Protein AF-A0A563C7U7-F1 (afdb_monomer_lite)

Foldseek 3Di:
DEDEAECAADPPDPDPRRRVCVCVVVDDFQDWDWDQDPNDIWIWTWHDKDKAAPPPPVVVDDDDLFDKYWYWYAPDRPDNGIIIITMTGTPPPDDDSVPPDCPDPDDDDDDDDDDDDDDDDDDDPVVVVVCVVVVDDD

Secondary structure (DSSP, 8-state):
-EEE--SS--TT---TTTTTTTTGGG--TT-EEEEEETTEEEEEEEEEEEEE-TT-GGGG----SS-EEEEEEEESTT--SEEEEEEEEEEES---GGGS----------------PPP-PPPPHHHHHHHHHHT---

Structure (mmCIF, N/CA/C/O backbone):
data_AF-A0A563C7U7-F1
#
_entry.id   AF-A0A563C7U7-F1
#
loop_
_atom_site.group_PDB
_atom_site.id
_atom_site.type_symbol
_atom_site.label_atom_id
_atom_site.label_alt_id
_atom_site.label_comp_id
_atom_site.label_asym_id
_atom_site.label_entity_id
_atom_site.label_seq_id
_atom_site.pdbx_PDB_ins_code
_atom_site.Cartn_x
_atom_site.Cartn_y
_atom_site.Cartn_z
_atom_site.occupancy
_atom_site.B_iso_or_equiv
_atom_site.auth_seq_id
_atom_site.auth_comp_id
_atom_site.auth_asym_id
_atom_site.auth_atom_id
_atom_site.pdbx_PDB_model_num
ATOM 1 N N . LEU A 1 1 ? -4.133 6.689 3.055 1.00 90.00 1 LEU A N 1
ATOM 2 C CA . LEU A 1 1 ? -2.731 6.537 3.513 1.00 90.00 1 LEU A CA 1
ATOM 3 C C . LEU A 1 1 ? -1.927 5.874 2.405 1.00 90.00 1 LEU A C 1
ATOM 5 O O . LEU A 1 1 ? -2.425 4.934 1.799 1.00 90.00 1 LEU A O 1
ATOM 9 N N . VAL A 1 2 ? -0.709 6.345 2.139 1.00 93.88 2 VAL A N 1
ATOM 10 C CA . VAL A 1 2 ? 0.186 5.755 1.134 1.00 93.88 2 VAL A CA 1
ATOM 11 C C . VAL A 1 2 ? 1.529 5.448 1.786 1.00 93.88 2 VAL A C 1
ATOM 13 O O . VAL A 1 2 ? 2.083 6.311 2.465 1.00 93.88 2 VAL A O 1
ATOM 16 N N . ILE A 1 3 ? 2.042 4.233 1.590 1.00 94.06 3 ILE A N 1
ATOM 17 C CA . ILE A 1 3 ? 3.359 3.801 2.077 1.00 94.06 3 ILE A CA 1
ATOM 18 C C . ILE A 1 3 ? 4.155 3.272 0.885 1.00 94.06 3 ILE A C 1
ATOM 20 O O . ILE A 1 3 ? 3.687 2.405 0.152 1.00 94.06 3 ILE A O 1
ATOM 24 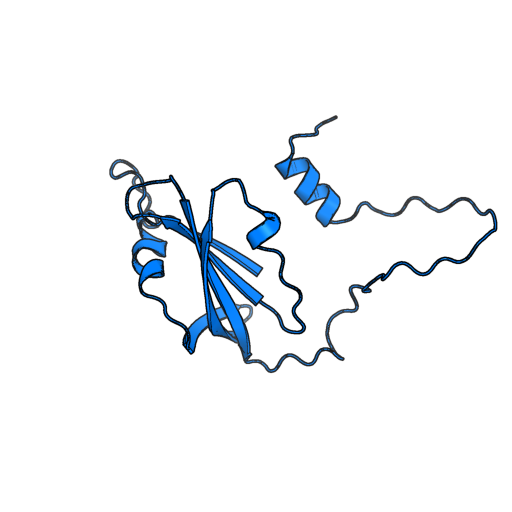N N . SER A 1 4 ? 5.365 3.790 0.695 1.00 92.81 4 SER A N 1
ATOM 25 C CA . SER A 1 4 ? 6.267 3.378 -0.382 1.00 92.81 4 SER A CA 1
ATOM 26 C C . SER A 1 4 ? 7.477 2.642 0.185 1.00 92.81 4 SER A C 1
ATOM 28 O O . SER A 1 4 ? 7.973 2.998 1.256 1.00 92.81 4 SER A O 1
ATOM 30 N N . GLY A 1 5 ? 7.958 1.630 -0.535 1.00 90.25 5 GLY A N 1
ATOM 31 C CA . GLY A 1 5 ? 9.134 0.850 -0.160 1.00 90.25 5 GLY A CA 1
ATOM 32 C C . GLY A 1 5 ? 9.847 0.255 -1.372 1.00 90.25 5 GLY A C 1
ATOM 33 O O . GLY A 1 5 ? 9.245 0.009 -2.419 1.00 90.25 5 GLY A O 1
ATOM 34 N N . HIS A 1 6 ? 11.150 0.011 -1.234 1.00 90.00 6 HIS A N 1
ATOM 35 C CA . HIS A 1 6 ? 11.973 -0.553 -2.305 1.00 90.00 6 HIS A CA 1
ATOM 36 C C . HIS A 1 6 ? 11.670 -2.042 -2.532 1.00 90.00 6 HIS A C 1
ATOM 38 O O . HIS A 1 6 ? 11.641 -2.826 -1.579 1.00 90.00 6 HIS A O 1
ATOM 44 N N . SER A 1 7 ? 11.485 -2.433 -3.798 1.00 82.19 7 SER A N 1
ATOM 45 C CA . SER A 1 7 ? 11.390 -3.839 -4.214 1.00 82.19 7 SER A CA 1
ATOM 46 C C . SER A 1 7 ? 12.771 -4.463 -4.385 1.00 82.19 7 SER A C 1
ATOM 48 O O . SER A 1 7 ? 12.989 -5.604 -3.990 1.00 82.19 7 SER A O 1
ATOM 50 N N . ALA A 1 8 ? 13.709 -3.690 -4.927 1.00 77.25 8 ALA A N 1
ATOM 51 C CA . ALA A 1 8 ? 15.129 -3.985 -4.987 1.00 77.25 8 ALA A CA 1
ATOM 52 C C . ALA A 1 8 ? 15.909 -2.677 -4.823 1.00 77.25 8 ALA A C 1
ATOM 54 O O . ALA A 1 8 ? 15.599 -1.683 -5.477 1.00 77.25 8 ALA A O 1
ATOM 55 N N . GLY A 1 9 ? 16.890 -2.663 -3.930 1.00 67.62 9 GLY A N 1
ATOM 56 C CA . GLY A 1 9 ? 17.762 -1.517 -3.702 1.00 67.62 9 GLY A CA 1
ATOM 57 C C . GLY A 1 9 ? 19.201 -1.873 -4.031 1.00 67.62 9 GLY A C 1
ATOM 58 O O . GLY A 1 9 ? 19.545 -3.049 -4.157 1.00 67.62 9 GLY A O 1
ATOM 59 N N . ASP A 1 10 ? 20.031 -0.844 -4.177 1.00 66.06 10 ASP A N 1
ATOM 60 C CA . ASP A 1 10 ? 21.426 -0.993 -4.575 1.00 66.06 10 ASP A CA 1
ATOM 61 C C . ASP A 1 10 ? 22.154 -1.990 -3.658 1.00 66.06 10 ASP A C 1
ATOM 63 O O . ASP A 1 10 ? 22.182 -1.839 -2.427 1.00 66.06 10 ASP A O 1
ATOM 67 N N . ILE A 1 11 ? 22.734 -3.024 -4.269 1.00 59.47 11 ILE A N 1
ATOM 68 C CA . ILE A 1 11 ? 23.502 -4.066 -3.588 1.00 59.47 11 ILE A CA 1
ATOM 69 C C . ILE A 1 11 ? 24.704 -3.481 -2.835 1.00 59.47 11 ILE A C 1
ATOM 71 O O . ILE A 1 11 ? 25.067 -4.033 -1.795 1.00 59.47 11 ILE A O 1
ATOM 75 N N . TYR A 1 12 ? 25.238 -2.341 -3.288 1.00 62.25 12 TYR A N 1
ATOM 76 C CA . TYR A 1 12 ? 26.343 -1.610 -2.662 1.00 62.25 12 TYR A CA 1
ATOM 77 C C . TYR A 1 12 ? 25.894 -0.679 -1.529 1.00 62.25 12 TYR A C 1
ATOM 79 O O . TYR A 1 12 ? 26.724 -0.180 -0.769 1.00 62.25 12 TYR A O 1
ATOM 87 N N . SER A 1 13 ? 24.585 -0.472 -1.357 1.00 69.50 13 SER A N 1
ATOM 88 C CA . SER A 1 13 ? 24.060 0.260 -0.208 1.00 69.50 13 SER A CA 1
ATOM 89 C C . SER A 1 13 ? 24.018 -0.636 1.035 1.00 69.50 13 SER A C 1
ATOM 91 O O . SER A 1 13 ? 23.500 -1.760 1.016 1.00 69.50 13 SER A O 1
ATOM 93 N N . ASN A 1 14 ? 24.510 -0.120 2.163 1.00 72.25 14 ASN A N 1
ATOM 94 C CA . ASN A 1 14 ? 24.468 -0.806 3.461 1.00 72.25 14 ASN A CA 1
ATOM 95 C C . ASN A 1 14 ? 23.093 -0.697 4.161 1.00 72.25 14 ASN A C 1
ATOM 97 O O . ASN A 1 14 ? 22.974 -0.935 5.361 1.00 72.25 14 ASN A O 1
ATOM 101 N N . ASN A 1 15 ? 22.040 -0.313 3.428 1.00 76.31 15 ASN A N 1
ATOM 102 C CA . ASN A 1 15 ? 20.695 -0.149 3.970 1.00 76.31 15 ASN A CA 1
ATOM 103 C C . ASN A 1 15 ? 19.993 -1.511 4.104 1.00 76.31 15 ASN A C 1
ATOM 105 O O . ASN A 1 15 ? 19.804 -2.215 3.116 1.00 76.31 15 ASN A O 1
ATOM 109 N N . GLN A 1 16 ? 19.552 -1.859 5.313 1.00 74.69 16 GLN A N 1
ATOM 110 C CA . GLN A 1 16 ? 18.815 -3.096 5.607 1.00 74.69 16 GLN A CA 1
ATOM 111 C C . GLN A 1 16 ? 17.407 -3.162 4.979 1.00 74.69 16 GLN A C 1
ATOM 113 O O . GLN A 1 16 ? 16.867 -4.249 4.795 1.00 74.69 16 GLN A O 1
ATOM 118 N N . TYR A 1 17 ? 16.823 -2.026 4.584 1.00 78.44 17 TYR A N 1
ATOM 119 C CA . TYR A 1 17 ? 15.470 -1.939 4.015 1.00 78.44 17 TYR A CA 1
ATOM 120 C C . TYR A 1 17 ? 15.431 -1.972 2.480 1.00 78.44 17 TYR A C 1
ATOM 122 O O . TYR A 1 17 ? 14.384 -1.739 1.877 1.00 78.44 17 TYR A O 1
ATOM 130 N N . LYS A 1 18 ? 16.555 -2.279 1.823 1.00 80.81 18 LYS A N 1
ATOM 131 C CA . LYS A 1 18 ? 16.679 -2.271 0.355 1.00 80.81 18 LYS A CA 1
ATOM 132 C C . LYS A 1 18 ? 15.754 -3.255 -0.378 1.00 80.81 18 LYS A C 1
ATOM 134 O O . LYS A 1 18 ? 15.459 -3.046 -1.546 1.00 80.81 18 LYS A O 1
ATOM 139 N N . PHE A 1 19 ? 15.242 -4.277 0.306 1.00 84.25 19 PHE A N 1
ATOM 140 C CA . PHE A 1 19 ? 14.307 -5.262 -0.259 1.00 84.25 19 PHE A CA 1
ATOM 141 C C . PHE A 1 19 ? 12.978 -5.333 0.502 1.00 84.25 19 PHE A C 1
ATOM 143 O O . PHE A 1 19 ? 12.275 -6.340 0.403 1.00 84.25 19 PHE A O 1
ATOM 150 N N . ILE A 1 20 ? 12.633 -4.303 1.285 1.00 88.38 20 ILE A N 1
ATOM 151 C CA . ILE A 1 20 ? 11.508 -4.360 2.230 1.00 88.38 20 ILE A CA 1
ATOM 152 C C . ILE A 1 20 ? 10.180 -4.734 1.557 1.00 88.38 20 ILE A C 1
ATOM 154 O O . ILE A 1 20 ? 9.385 -5.457 2.151 1.00 88.38 20 ILE A O 1
ATOM 158 N N . PHE A 1 21 ? 9.961 -4.310 0.307 1.00 94.50 21 PHE A N 1
ATOM 159 C CA . PHE A 1 21 ? 8.752 -4.591 -0.478 1.00 94.50 21 PHE A CA 1
ATOM 160 C C . PHE A 1 21 ? 8.990 -5.565 -1.645 1.00 94.50 21 PHE A C 1
ATOM 162 O O . PHE A 1 21 ? 8.142 -5.689 -2.525 1.00 94.50 21 PHE A O 1
ATOM 169 N N . SER A 1 22 ? 10.096 -6.316 -1.643 1.00 89.69 22 SER A N 1
ATOM 170 C CA . SER A 1 22 ? 10.363 -7.364 -2.649 1.00 89.69 22 SER A CA 1
ATOM 171 C C . SER A 1 22 ? 9.245 -8.414 -2.737 1.00 89.69 22 SER A C 1
ATOM 173 O O . SER A 1 22 ? 8.946 -8.918 -3.812 1.00 89.69 22 SER A O 1
ATOM 175 N N . GLY A 1 23 ? 8.586 -8.717 -1.615 1.00 92.25 23 GLY A N 1
ATOM 176 C CA . GLY A 1 23 ? 7.469 -9.662 -1.559 1.00 92.25 23 GLY A CA 1
ATOM 177 C C . GLY A 1 23 ? 6.097 -9.069 -1.889 1.00 92.25 23 GLY A C 1
ATOM 178 O O . GLY A 1 23 ? 5.126 -9.822 -1.896 1.00 92.25 23 GLY A O 1
ATOM 179 N N . LEU A 1 24 ? 5.985 -7.758 -2.143 1.00 94.44 24 LEU A N 1
ATOM 180 C CA . LEU A 1 24 ? 4.686 -7.084 -2.282 1.00 94.44 24 LEU A CA 1
ATOM 181 C C . LEU A 1 24 ? 3.862 -7.629 -3.460 1.00 94.44 24 LEU A C 1
ATOM 183 O O . LEU A 1 24 ? 2.640 -7.703 -3.380 1.00 94.44 24 LEU A O 1
ATOM 187 N N . GLU A 1 25 ? 4.529 -8.078 -4.525 1.00 92.56 25 GLU A N 1
ATOM 188 C CA . GLU A 1 25 ? 3.902 -8.705 -5.698 1.00 92.56 25 GLU A CA 1
ATOM 189 C C . GLU A 1 25 ? 3.114 -9.985 -5.385 1.00 92.56 25 GLU A C 1
ATOM 191 O O . GLU A 1 25 ? 2.241 -10.371 -6.166 1.00 92.56 25 GLU A O 1
ATOM 196 N N . ARG A 1 26 ? 3.392 -10.629 -4.245 1.00 95.19 26 ARG A N 1
ATOM 197 C CA . ARG A 1 26 ? 2.731 -11.868 -3.816 1.00 95.19 26 ARG A CA 1
ATOM 198 C C . ARG A 1 26 ? 1.364 -11.630 -3.188 1.00 95.19 26 ARG A C 1
ATOM 200 O O . ARG A 1 26 ? 0.618 -12.594 -3.066 1.00 95.19 26 ARG A O 1
ATOM 207 N N . LEU A 1 27 ? 1.053 -10.392 -2.794 1.00 96.94 27 LEU A N 1
ATOM 208 C CA . LEU A 1 27 ? -0.249 -10.076 -2.221 1.00 96.94 27 LEU A CA 1
ATOM 209 C C . LEU A 1 27 ? -1.354 -10.237 -3.266 1.00 96.94 27 LEU A C 1
ATOM 211 O O . LEU A 1 27 ? -1.213 -9.811 -4.421 1.00 96.94 27 LEU A O 1
ATOM 215 N N . VAL A 1 28 ? -2.457 -10.829 -2.827 1.00 97.25 28 VAL A N 1
ATOM 216 C CA . VAL A 1 28 ? -3.675 -11.049 -3.607 1.00 97.25 28 VAL A CA 1
ATOM 217 C C . VAL A 1 28 ? -4.892 -10.480 -2.886 1.00 97.25 28 VAL A C 1
ATOM 219 O O . VAL A 1 28 ? -4.855 -10.178 -1.691 1.00 97.25 28 VAL A O 1
ATOM 222 N N . ASP A 1 29 ? -5.989 -10.318 -3.622 1.00 98.00 29 ASP A N 1
ATOM 223 C CA . ASP A 1 29 ? -7.246 -9.849 -3.050 1.00 98.00 29 ASP A CA 1
ATOM 224 C C . ASP A 1 29 ? -7.697 -10.781 -1.920 1.00 98.00 29 ASP A C 1
ATOM 226 O O . ASP A 1 29 ? -7.717 -12.005 -2.053 1.00 98.00 29 ASP A O 1
ATOM 230 N N . GLY A 1 30 ? -8.069 -10.187 -0.791 1.00 98.12 30 GLY A N 1
ATOM 231 C CA . GLY A 1 30 ? -8.424 -10.903 0.427 1.00 98.12 30 GLY A CA 1
ATOM 232 C C . GLY A 1 30 ? -7.317 -10.988 1.474 1.00 98.12 30 GLY A C 1
ATOM 233 O O . GLY A 1 30 ? -7.653 -11.188 2.644 1.00 98.12 30 GLY A O 1
ATOM 234 N N . ASP A 1 31 ? -6.054 -10.768 1.103 1.00 98.56 31 ASP A N 1
ATOM 235 C CA . ASP A 1 31 ? -4.946 -10.743 2.060 1.00 98.56 31 ASP A CA 1
ATOM 236 C C . ASP A 1 31 ? -5.104 -9.612 3.082 1.00 98.56 31 ASP A C 1
ATOM 238 O O . ASP A 1 31 ? -5.674 -8.552 2.802 1.00 98.56 31 ASP A O 1
ATOM 242 N N . LEU A 1 32 ? -4.580 -9.840 4.289 1.00 98.31 32 LEU A N 1
ATOM 243 C CA . LEU A 1 32 ? -4.668 -8.895 5.397 1.00 98.31 32 LEU A CA 1
ATOM 244 C C . LEU A 1 32 ? -3.343 -8.170 5.626 1.00 98.31 32 LEU A C 1
ATOM 246 O O . LEU A 1 32 ? -2.276 -8.781 5.678 1.00 98.31 32 LEU A O 1
ATOM 250 N N . ILE A 1 33 ? -3.430 -6.860 5.840 1.00 98.12 33 ILE A N 1
ATOM 251 C CA . ILE A 1 33 ? -2.310 -5.998 6.215 1.00 98.12 33 ILE A CA 1
ATOM 252 C C . ILE A 1 33 ? -2.596 -5.414 7.598 1.00 98.12 33 ILE A C 1
ATOM 254 O O . ILE A 1 33 ? -3.667 -4.855 7.838 1.00 98.12 33 ILE A O 1
ATOM 258 N N . TYR A 1 34 ? -1.624 -5.508 8.504 1.00 97.50 34 TYR A N 1
ATOM 259 C CA . TYR A 1 34 ? -1.734 -4.978 9.861 1.00 97.50 34 TYR A CA 1
ATOM 260 C C . TYR A 1 34 ? -0.798 -3.785 10.059 1.00 97.50 34 TYR A C 1
ATOM 262 O O . TYR A 1 34 ? 0.409 -3.898 9.853 1.00 97.50 34 TYR A O 1
ATOM 270 N N . ILE A 1 35 ? -1.340 -2.659 10.522 1.00 96.50 35 ILE A N 1
ATOM 271 C CA . ILE A 1 35 ? -0.572 -1.482 10.949 1.00 96.50 35 ILE A CA 1
ATOM 272 C C . ILE A 1 35 ? -0.806 -1.287 12.445 1.00 96.50 35 ILE A C 1
ATOM 274 O O . ILE A 1 35 ? -1.946 -1.154 12.880 1.00 96.50 35 ILE A O 1
ATOM 278 N N . ASN A 1 36 ? 0.262 -1.259 13.243 1.00 95.62 36 ASN A N 1
ATOM 279 C CA . ASN A 1 36 ? 0.171 -0.928 14.665 1.00 95.62 36 ASN A CA 1
ATOM 280 C C . ASN A 1 36 ? 0.582 0.537 14.857 1.00 95.62 36 ASN A C 1
ATOM 282 O O . ASN A 1 36 ? 1.702 0.911 14.514 1.00 95.62 36 ASN A O 1
ATOM 286 N N . TYR A 1 37 ? -0.315 1.356 15.400 1.00 93.88 37 TYR A N 1
ATOM 287 C CA . TYR A 1 37 ? -0.074 2.774 15.666 1.00 93.88 37 TYR A CA 1
ATOM 288 C C . TYR A 1 37 ? -0.771 3.186 16.963 1.00 93.88 37 TYR A C 1
ATOM 290 O O . TYR A 1 37 ? -1.938 2.853 17.159 1.00 93.88 37 TYR A O 1
ATOM 298 N N . ASN A 1 38 ? -0.059 3.882 17.858 1.00 94.88 38 ASN A N 1
ATOM 299 C CA . ASN A 1 38 ? -0.552 4.290 19.183 1.00 94.88 38 ASN A CA 1
ATOM 300 C C . ASN A 1 38 ? -1.250 3.151 19.952 1.00 94.88 38 ASN A C 1
ATOM 302 O O . ASN A 1 38 ? -2.352 3.317 20.465 1.00 94.88 38 ASN A O 1
ATOM 306 N N . SER A 1 39 ? -0.622 1.971 19.986 1.00 94.69 39 SER A N 1
ATOM 307 C CA . SER A 1 39 ? -1.157 0.755 20.626 1.00 94.69 39 SER A CA 1
ATOM 308 C C . SER A 1 39 ? -2.477 0.223 20.041 1.00 94.69 39 SER A C 1
ATOM 310 O O . SER A 1 39 ? -3.069 -0.694 20.604 1.00 94.69 39 SER A O 1
ATOM 312 N N . VAL A 1 40 ? -2.918 0.733 18.888 1.00 94.19 40 VAL A N 1
ATOM 313 C CA . VAL A 1 40 ? -4.084 0.242 18.142 1.00 94.19 40 VAL A CA 1
ATOM 314 C C . VAL A 1 40 ? -3.617 -0.522 16.905 1.00 94.19 40 VAL A C 1
ATOM 316 O O . VAL A 1 40 ? -2.749 -0.057 16.162 1.00 94.19 40 VAL A O 1
ATOM 319 N N . ARG A 1 41 ? -4.209 -1.698 16.667 1.00 96.50 41 ARG A N 1
ATOM 320 C CA . ARG A 1 41 ? -3.991 -2.489 15.450 1.00 96.50 41 ARG A CA 1
ATOM 321 C C . ARG A 1 41 ? -5.073 -2.201 14.419 1.00 96.50 41 ARG A C 1
ATOM 323 O O . ARG A 1 41 ? -6.219 -2.632 14.559 1.00 96.50 41 ARG A O 1
ATOM 330 N N . TYR A 1 42 ? -4.665 -1.552 13.343 1.00 96.69 42 TYR A N 1
ATOM 331 C CA . TYR A 1 42 ? -5.470 -1.345 12.154 1.00 96.69 42 TYR A CA 1
ATOM 332 C C . TYR A 1 42 ? -5.301 -2.543 11.226 1.00 96.69 42 TYR A C 1
ATOM 334 O O . TYR A 1 42 ? -4.177 -2.952 10.935 1.00 96.69 42 TYR A O 1
ATOM 342 N N . THR A 1 43 ? -6.411 -3.121 10.785 1.00 97.88 43 THR A N 1
ATOM 343 C CA . THR A 1 43 ? -6.435 -4.236 9.835 1.00 97.88 43 THR A CA 1
ATOM 344 C C . THR A 1 43 ? -7.037 -3.750 8.535 1.00 97.88 43 THR A C 1
ATOM 346 O O . THR A 1 43 ? -8.140 -3.202 8.531 1.00 97.88 43 THR A O 1
ATOM 349 N N . TYR A 1 44 ? -6.318 -3.985 7.449 1.00 97.75 44 TYR A N 1
ATOM 350 C CA . TYR A 1 44 ? -6.734 -3.674 6.095 1.00 97.75 44 TYR A CA 1
ATOM 351 C C . TYR A 1 44 ? -6.857 -4.961 5.289 1.00 97.75 44 TYR A C 1
ATOM 353 O O . TYR A 1 44 ? -6.075 -5.887 5.498 1.00 97.75 44 TYR A O 1
ATOM 361 N N . LYS A 1 45 ? -7.815 -5.013 4.369 1.00 97.81 45 LYS A N 1
ATOM 362 C CA . LYS A 1 45 ? -8.021 -6.135 3.454 1.00 97.81 45 LYS A CA 1
ATOM 363 C C . LYS A 1 45 ? -7.747 -5.688 2.025 1.00 97.81 45 LYS A C 1
ATOM 365 O O . LYS A 1 45 ? -8.345 -4.714 1.567 1.00 97.81 45 LYS A O 1
ATOM 370 N N . VAL A 1 46 ? -6.833 -6.372 1.344 1.00 98.25 46 VAL A N 1
ATOM 371 C CA . VAL A 1 46 ? -6.481 -6.094 -0.054 1.00 98.25 46 VAL A CA 1
ATOM 372 C C . VAL A 1 46 ? -7.697 -6.348 -0.943 1.00 98.25 46 VAL A C 1
ATOM 374 O O . VAL A 1 46 ? -8.375 -7.364 -0.787 1.00 98.25 46 VAL A O 1
ATOM 377 N N . PHE A 1 47 ? -7.974 -5.425 -1.861 1.00 96.69 47 PHE A N 1
ATOM 378 C CA . PHE A 1 47 ? -9.063 -5.569 -2.838 1.00 96.69 47 PHE A CA 1
ATOM 379 C C . PHE A 1 47 ? -8.684 -5.124 -4.254 1.00 96.69 47 PHE A C 1
ATOM 381 O O . PHE A 1 47 ? -9.494 -5.262 -5.171 1.00 96.69 47 PHE A O 1
ATOM 388 N N . LYS A 1 48 ? -7.508 -4.510 -4.431 1.00 95.44 48 LYS A N 1
ATOM 389 C CA . LYS A 1 48 ? -7.048 -4.062 -5.741 1.00 95.44 48 LYS A CA 1
ATOM 390 C C . LYS A 1 48 ? -5.533 -4.139 -5.845 1.00 95.44 48 LYS A C 1
ATOM 392 O O . LYS A 1 48 ? -4.805 -3.729 -4.938 1.00 95.44 48 LYS A O 1
ATOM 397 N N . ARG A 1 49 ? -5.070 -4.570 -7.017 1.00 96.50 49 ARG A N 1
ATOM 398 C CA . ARG A 1 49 ? -3.671 -4.531 -7.436 1.00 96.50 49 ARG A CA 1
ATOM 399 C C . ARG A 1 49 ? -3.565 -4.000 -8.858 1.00 96.50 49 ARG A C 1
ATOM 401 O O . ARG A 1 49 ? -4.290 -4.454 -9.739 1.00 96.50 49 ARG A O 1
ATOM 408 N N . GLU A 1 50 ? -2.654 -3.066 -9.092 1.00 95.62 50 GLU A N 1
ATOM 409 C CA . GLU A 1 50 ? -2.451 -2.480 -10.419 1.00 95.62 50 GLU A CA 1
ATOM 410 C C . GLU A 1 50 ? -0.986 -2.115 -10.677 1.00 95.62 50 GLU A C 1
ATOM 412 O O . GLU A 1 50 ? -0.226 -1.801 -9.760 1.00 95.62 50 GLU A O 1
ATOM 417 N N . THR A 1 51 ? -0.593 -2.156 -11.948 1.00 96.44 51 THR A N 1
ATOM 418 C CA . THR A 1 51 ? 0.716 -1.702 -12.422 1.00 96.44 51 THR A CA 1
ATOM 419 C C . THR A 1 51 ? 0.525 -0.444 -13.254 1.00 96.44 51 THR A C 1
ATOM 421 O O . THR A 1 51 ? -0.270 -0.445 -14.192 1.00 96.44 51 THR A O 1
ATOM 424 N N . VAL A 1 52 ? 1.245 0.624 -12.915 1.00 95.50 52 VAL A N 1
ATOM 425 C CA . VAL A 1 52 ? 1.099 1.936 -13.559 1.00 95.50 52 VAL A CA 1
ATOM 426 C C . VAL A 1 52 ? 2.444 2.545 -13.933 1.00 95.50 52 VAL A C 1
ATOM 428 O O . VAL A 1 52 ? 3.491 2.173 -13.396 1.00 95.50 52 VAL A O 1
ATOM 431 N N . GLU A 1 53 ? 2.401 3.531 -14.827 1.00 95.50 53 GLU A N 1
ATOM 432 C CA . GLU A 1 53 ? 3.539 4.407 -15.107 1.00 95.50 53 GLU A CA 1
ATOM 433 C C . GLU A 1 53 ? 3.958 5.186 -13.847 1.00 95.50 53 GLU A C 1
ATOM 435 O O . GLU A 1 53 ? 3.085 5.652 -13.108 1.00 95.50 53 GLU A O 1
ATOM 440 N N . PRO A 1 54 ? 5.264 5.411 -13.606 1.00 91.56 54 PRO A N 1
ATOM 441 C CA . PRO A 1 54 ? 5.741 6.168 -12.446 1.00 91.56 54 PRO A CA 1
ATOM 442 C C . PRO A 1 54 ? 5.162 7.586 -12.338 1.00 91.56 54 PRO A C 1
ATOM 444 O O . PRO A 1 54 ? 5.093 8.138 -11.243 1.00 91.56 54 PRO A O 1
ATOM 447 N N . THR A 1 55 ? 4.742 8.171 -13.461 1.00 89.56 55 THR A N 1
ATOM 448 C CA . THR A 1 55 ? 4.143 9.510 -13.549 1.00 89.56 55 THR A CA 1
ATOM 449 C C . THR A 1 55 ? 2.631 9.525 -13.304 1.00 89.56 55 THR A C 1
ATOM 451 O O . THR A 1 55 ? 2.052 10.599 -13.137 1.00 89.56 55 THR A O 1
ATOM 454 N N . ASN A 1 56 ? 1.967 8.366 -13.255 1.00 90.31 56 ASN A N 1
ATOM 455 C CA . ASN A 1 56 ? 0.515 8.277 -13.105 1.00 90.31 56 ASN A CA 1
ATOM 456 C C . ASN A 1 56 ? 0.078 8.379 -11.633 1.00 90.31 56 ASN A C 1
ATOM 458 O O . ASN A 1 56 ? -0.353 7.407 -11.014 1.00 90.31 56 ASN A O 1
ATOM 462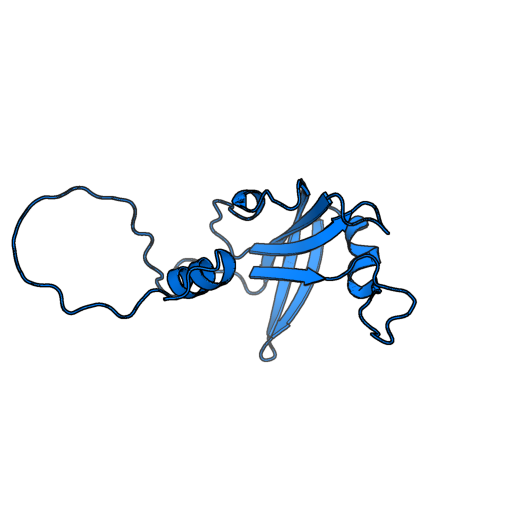 N N . VAL A 1 57 ? 0.161 9.584 -11.070 1.00 83.69 57 VAL A N 1
ATOM 463 C CA . VAL A 1 57 ? -0.263 9.862 -9.685 1.00 83.69 57 VAL A CA 1
ATOM 464 C C . VAL A 1 57 ? -1.785 9.762 -9.517 1.00 83.69 57 VAL A C 1
ATOM 466 O O . VAL A 1 57 ? -2.265 9.432 -8.434 1.00 83.69 57 VAL A O 1
ATOM 469 N N . ALA A 1 58 ? -2.554 9.994 -10.586 1.00 86.31 58 ALA A N 1
ATOM 470 C CA . ALA A 1 58 ? -4.015 9.916 -10.560 1.00 86.31 58 ALA A CA 1
ATOM 471 C C . ALA A 1 58 ? -4.530 8.518 -10.169 1.00 86.31 58 ALA A C 1
ATOM 473 O O . ALA A 1 58 ? -5.609 8.410 -9.594 1.00 86.31 58 ALA A O 1
ATOM 474 N N . ALA A 1 59 ? -3.731 7.466 -10.389 1.00 86.06 59 ALA A N 1
ATOM 475 C CA . ALA A 1 59 ? -4.033 6.103 -9.953 1.00 86.06 59 ALA A CA 1
ATOM 476 C C . ALA A 1 59 ? -4.166 5.943 -8.424 1.00 86.06 59 ALA A C 1
ATOM 478 O O . ALA A 1 59 ? -4.709 4.950 -7.956 1.00 86.06 59 ALA A O 1
ATOM 479 N N . LEU A 1 60 ? -3.700 6.912 -7.627 1.00 86.19 60 LEU A N 1
ATOM 480 C CA . LEU A 1 60 ? -3.857 6.912 -6.167 1.00 86.19 60 LEU A CA 1
ATOM 481 C C . LEU A 1 60 ? -5.191 7.496 -5.688 1.00 86.19 60 LEU A C 1
ATOM 483 O O . LEU A 1 60 ? -5.495 7.410 -4.496 1.00 86.19 60 LEU A O 1
ATOM 487 N N . ILE A 1 61 ? -5.964 8.116 -6.580 1.00 83.94 61 ILE A N 1
ATOM 488 C CA . ILE A 1 61 ? -7.208 8.800 -6.236 1.00 83.94 61 ILE A CA 1
ATOM 489 C C . ILE A 1 61 ? -8.369 7.825 -6.416 1.00 83.94 61 ILE A C 1
ATOM 491 O O . ILE A 1 61 ? -8.677 7.403 -7.528 1.00 83.94 61 ILE A O 1
ATOM 495 N N . TYR A 1 62 ? -9.039 7.510 -5.308 1.00 81.06 62 TYR A N 1
ATOM 496 C CA . TYR A 1 62 ? -10.188 6.613 -5.284 1.00 81.06 62 TYR A CA 1
ATOM 497 C C . TYR A 1 62 ? -11.378 7.283 -4.606 1.00 81.06 62 TYR A C 1
ATOM 499 O O . TYR A 1 62 ? -11.230 7.744 -3.471 1.00 81.06 62 TYR A O 1
ATOM 507 N N . PRO A 1 63 ? -12.563 7.298 -5.242 1.00 81.50 63 PRO A N 1
ATOM 508 C CA . PRO A 1 63 ? -13.790 7.580 -4.522 1.00 81.50 63 PRO A CA 1
ATOM 509 C C . PRO A 1 63 ? -14.031 6.416 -3.561 1.00 81.50 63 PRO A C 1
ATOM 511 O O . PRO A 1 63 ? -14.225 5.274 -3.972 1.00 81.50 63 PRO A O 1
ATOM 514 N N . THR A 1 64 ? -13.947 6.701 -2.271 1.00 83.06 64 THR A N 1
ATOM 515 C CA . THR A 1 64 ? -14.086 5.704 -1.217 1.00 83.06 64 THR A CA 1
ATOM 516 C C . THR A 1 64 ? -14.724 6.340 -0.009 1.00 83.06 64 THR A C 1
ATOM 518 O O . THR A 1 64 ? -14.545 7.518 0.289 1.00 83.06 64 THR A O 1
ATOM 521 N N . ASP A 1 65 ? -15.470 5.517 0.690 1.00 84.69 65 ASP A N 1
ATOM 522 C CA . ASP A 1 65 ? -16.241 5.876 1.852 1.00 84.69 65 ASP A CA 1
ATOM 523 C C . ASP A 1 65 ? -15.599 5.299 3.136 1.00 84.69 65 ASP A C 1
ATOM 525 O O . ASP A 1 65 ? -16.068 5.537 4.249 1.00 84.69 65 ASP A O 1
ATOM 529 N N . LYS A 1 66 ? -14.488 4.569 2.973 1.00 85.62 66 LYS A N 1
ATOM 530 C CA . LYS A 1 66 ? -13.648 3.996 4.026 1.00 85.62 66 LYS A CA 1
ATOM 531 C C . LYS A 1 66 ? -12.186 4.428 3.872 1.00 85.62 66 LYS A C 1
ATOM 533 O O . LYS A 1 66 ? -11.734 4.676 2.749 1.00 85.62 66 LYS A O 1
ATOM 538 N N . PRO A 1 67 ? -11.395 4.426 4.961 1.00 92.75 67 PRO A N 1
ATOM 539 C CA . PRO A 1 67 ? -9.958 4.641 4.899 1.00 92.75 67 PRO A CA 1
ATOM 540 C C . PRO A 1 67 ? -9.269 3.589 4.030 1.00 92.75 67 PRO A C 1
ATOM 542 O O . PRO A 1 67 ? -9.420 2.384 4.247 1.00 92.75 67 PRO A O 1
ATOM 545 N N . LEU A 1 68 ? -8.468 4.063 3.076 1.00 95.12 68 LEU A N 1
ATOM 546 C CA . LEU A 1 68 ? -7.648 3.217 2.218 1.00 95.12 68 LEU A CA 1
ATOM 547 C C . LEU A 1 68 ? -6.173 3.283 2.608 1.00 95.12 68 LEU A C 1
ATOM 549 O O . LEU A 1 68 ? -5.632 4.351 2.930 1.00 95.12 68 LEU A O 1
ATOM 553 N N . LEU A 1 69 ? -5.518 2.135 2.498 1.00 96.38 69 LEU A N 1
ATOM 554 C CA . LEU A 1 69 ? -4.074 1.977 2.487 1.00 96.38 69 LEU A CA 1
ATOM 555 C C . LEU A 1 69 ? -3.640 1.583 1.077 1.00 96.38 69 LEU A C 1
ATOM 557 O O . LEU A 1 69 ? -4.135 0.595 0.548 1.00 96.38 69 LEU A O 1
ATOM 561 N N . THR A 1 70 ? -2.668 2.295 0.515 1.00 97.06 70 THR A N 1
ATOM 562 C CA . THR A 1 70 ? -1.982 1.862 -0.707 1.00 97.06 70 THR A CA 1
ATOM 563 C C . THR A 1 70 ? -0.499 1.648 -0.427 1.00 97.06 70 THR A C 1
ATOM 565 O O . THR A 1 70 ? 0.186 2.555 0.052 1.00 97.06 70 THR A O 1
ATOM 568 N N . LEU A 1 71 ? -0.006 0.448 -0.728 1.00 97.19 71 LEU A N 1
ATOM 569 C CA . LEU A 1 71 ? 1.411 0.094 -0.711 1.00 97.19 71 LEU A CA 1
ATOM 570 C C . LEU A 1 71 ? 1.985 0.231 -2.123 1.00 97.19 71 LEU A C 1
ATOM 572 O O . LEU A 1 71 ? 1.378 -0.254 -3.079 1.00 97.19 71 LEU A O 1
ATOM 576 N N . ILE A 1 72 ? 3.140 0.885 -2.253 1.00 95.75 72 ILE A N 1
ATOM 577 C CA . ILE A 1 72 ? 3.775 1.172 -3.547 1.00 95.75 72 ILE A CA 1
ATOM 578 C C . ILE A 1 72 ? 5.174 0.578 -3.602 1.00 95.75 72 ILE A C 1
ATOM 580 O O . ILE A 1 72 ? 5.982 0.807 -2.700 1.00 95.75 72 ILE A O 1
ATOM 584 N N . THR A 1 73 ? 5.496 -0.110 -4.696 1.00 94.19 73 THR A N 1
ATOM 585 C CA . THR A 1 73 ? 6.876 -0.505 -4.998 1.00 94.19 73 THR A CA 1
ATOM 586 C C . THR A 1 73 ? 7.192 -0.456 -6.493 1.00 94.19 73 THR A C 1
ATOM 588 O O . THR A 1 73 ? 6.294 -0.280 -7.314 1.00 94.19 73 THR A O 1
ATOM 591 N N . CYS A 1 74 ? 8.467 -0.581 -6.867 1.00 93.88 74 CYS A N 1
ATOM 592 C CA . CYS A 1 74 ? 8.869 -0.676 -8.270 1.00 93.88 74 CYS A CA 1
ATOM 593 C C . CYS A 1 74 ? 8.629 -2.089 -8.816 1.00 93.88 74 CYS A C 1
ATOM 595 O O . CYS A 1 74 ? 8.855 -3.073 -8.109 1.00 93.88 74 CYS A O 1
ATOM 597 N N . THR A 1 75 ? 8.207 -2.200 -10.073 1.00 90.31 75 THR A N 1
ATOM 598 C CA . THR A 1 75 ? 7.974 -3.491 -10.732 1.00 90.31 75 THR A CA 1
ATOM 599 C C . THR A 1 75 ? 8.320 -3.417 -12.227 1.00 90.31 75 THR A C 1
ATOM 601 O O . THR A 1 75 ? 8.160 -2.341 -12.815 1.00 90.31 75 THR A O 1
ATOM 604 N N . PRO A 1 76 ? 8.766 -4.514 -12.876 1.00 90.75 76 PRO A N 1
ATOM 605 C CA . PRO A 1 76 ? 9.188 -5.806 -12.306 1.00 90.75 76 PRO A CA 1
ATOM 606 C C . PRO A 1 76 ? 10.361 -5.699 -11.320 1.00 90.75 76 PRO A C 1
ATOM 608 O O . PRO A 1 76 ? 11.074 -4.692 -11.320 1.00 90.75 76 PRO A O 1
ATOM 611 N N . LEU A 1 77 ? 10.562 -6.721 -10.476 1.00 85.56 77 LEU A N 1
ATOM 612 C CA . LEU A 1 77 ? 11.667 -6.752 -9.506 1.00 85.56 77 LEU A CA 1
ATOM 613 C C . LEU A 1 77 ? 13.018 -6.463 -10.178 1.00 85.56 77 LEU A C 1
ATOM 615 O O . LEU A 1 77 ? 13.325 -7.001 -11.239 1.00 85.56 77 LEU A O 1
ATOM 619 N N . GLY A 1 78 ? 13.828 -5.611 -9.542 1.00 81.00 78 GLY A N 1
ATOM 620 C CA . GLY A 1 78 ? 15.123 -5.182 -10.083 1.00 81.00 78 GLY A CA 1
ATOM 621 C C . GLY A 1 78 ? 15.042 -4.070 -11.134 1.00 81.00 78 GLY A C 1
ATOM 622 O O . GLY A 1 78 ? 16.074 -3.682 -11.673 1.00 81.00 78 GLY A O 1
ATOM 623 N N . THR A 1 79 ? 13.849 -3.539 -11.415 1.00 84.69 79 THR A N 1
ATOM 624 C CA . THR A 1 79 ? 13.642 -2.418 -12.345 1.00 84.69 79 THR A CA 1
ATOM 625 C C . THR A 1 79 ? 12.826 -1.306 -11.688 1.00 84.69 79 THR A C 1
ATOM 627 O O . THR A 1 79 ? 12.084 -1.551 -10.738 1.00 84.69 79 THR A O 1
ATOM 630 N N . ASP A 1 80 ? 12.924 -0.086 -12.212 1.00 86.88 80 ASP A N 1
ATOM 631 C CA . ASP A 1 80 ? 12.150 1.090 -11.795 1.00 86.88 80 ASP A CA 1
ATOM 632 C C . ASP A 1 80 ? 11.097 1.520 -12.829 1.00 86.88 80 ASP A C 1
ATOM 634 O O . ASP A 1 80 ? 10.479 2.578 -12.675 1.00 86.88 80 ASP A O 1
ATOM 638 N N . ARG A 1 81 ? 10.866 0.689 -13.853 1.00 89.81 81 ARG A N 1
ATOM 639 C CA . ARG A 1 81 ? 10.053 1.020 -15.028 1.00 89.81 81 ARG A CA 1
ATOM 640 C C . ARG A 1 81 ? 8.604 1.333 -14.682 1.00 89.81 81 ARG A C 1
ATOM 642 O O . ARG A 1 81 ? 8.058 2.292 -15.206 1.00 89.81 81 ARG A O 1
ATOM 649 N N . TYR A 1 82 ? 7.996 0.542 -13.803 1.00 94.12 82 TYR A N 1
ATOM 650 C CA . TYR A 1 82 ? 6.613 0.728 -13.378 1.00 94.12 82 TYR A CA 1
ATOM 651 C C . TYR A 1 82 ? 6.497 0.801 -11.861 1.00 94.12 82 TYR A C 1
ATOM 653 O O . TYR A 1 82 ? 7.449 0.550 -11.107 1.00 94.12 82 TYR A O 1
ATOM 661 N N . ARG A 1 83 ? 5.304 1.162 -11.396 1.00 95.69 83 ARG A N 1
ATOM 662 C CA . ARG A 1 83 ? 4.915 1.077 -9.991 1.00 95.69 83 ARG A CA 1
ATOM 663 C C . ARG A 1 83 ? 3.828 0.031 -9.830 1.00 95.69 83 ARG A C 1
ATOM 665 O O . ARG A 1 83 ? 2.834 0.054 -10.548 1.00 95.69 83 ARG A O 1
ATOM 672 N N . LEU A 1 84 ? 4.036 -0.879 -8.889 1.00 96.19 84 LEU A N 1
ATOM 673 C CA . LEU A 1 84 ? 3.002 -1.760 -8.375 1.00 96.19 84 LEU A CA 1
ATOM 674 C C . LEU A 1 84 ? 2.301 -1.041 -7.227 1.00 96.19 84 LEU A C 1
ATOM 676 O O . LEU A 1 84 ? 2.955 -0.618 -6.272 1.00 96.19 84 LEU A O 1
ATOM 680 N N . LEU A 1 85 ? 0.985 -0.940 -7.328 1.00 97.31 85 LEU A N 1
ATOM 681 C CA . LEU A 1 85 ? 0.091 -0.415 -6.308 1.00 97.31 85 LEU A CA 1
ATOM 682 C C . LEU A 1 85 ? -0.736 -1.579 -5.766 1.00 97.31 85 LEU A C 1
ATOM 684 O O . LEU A 1 85 ? -1.392 -2.286 -6.533 1.00 97.31 85 LEU A O 1
ATOM 688 N N . VAL A 1 86 ? -0.703 -1.775 -4.451 1.00 97.81 86 VAL A N 1
ATOM 689 C CA . VAL A 1 86 ? -1.588 -2.705 -3.742 1.00 97.81 86 VAL A CA 1
ATOM 690 C C . VAL A 1 86 ? -2.459 -1.889 -2.804 1.00 97.81 86 VAL A C 1
ATOM 692 O O . VAL A 1 86 ? -1.946 -1.276 -1.866 1.00 97.81 86 VAL A O 1
ATOM 695 N N . THR A 1 87 ? -3.762 -1.868 -3.059 1.00 97.50 87 THR A N 1
ATOM 696 C CA . THR A 1 87 ? -4.729 -1.078 -2.295 1.00 97.50 87 THR A CA 1
ATOM 697 C C . THR A 1 87 ? -5.597 -1.981 -1.429 1.00 97.50 87 THR A C 1
ATOM 699 O O . THR A 1 87 ? -6.082 -3.033 -1.857 1.00 97.50 87 THR A O 1
ATOM 702 N N . ALA A 1 88 ? -5.779 -1.555 -0.185 1.00 97.62 88 ALA A N 1
ATOM 703 C CA . ALA A 1 88 ? -6.506 -2.269 0.843 1.00 97.62 88 ALA A CA 1
ATOM 704 C C . ALA A 1 88 ? -7.445 -1.324 1.605 1.00 97.62 88 ALA A C 1
ATOM 706 O O . ALA A 1 88 ? -7.097 -0.175 1.885 1.00 97.62 88 ALA A O 1
ATOM 707 N N . GLU A 1 89 ? -8.632 -1.811 1.952 1.00 95.88 89 GLU A N 1
ATOM 708 C CA . GLU A 1 89 ? -9.622 -1.071 2.741 1.00 95.88 89 GLU A CA 1
ATOM 709 C C . GLU A 1 89 ? -9.514 -1.436 4.221 1.00 95.88 89 GLU A C 1
ATOM 711 O O . GLU A 1 89 ? -9.268 -2.594 4.562 1.00 95.88 89 GLU A O 1
ATOM 716 N N . GLN A 1 90 ? -9.690 -0.466 5.119 1.00 96.00 90 GLN A N 1
ATOM 717 C CA . GLN A 1 90 ? -9.710 -0.748 6.553 1.00 96.00 90 GLN A CA 1
ATOM 718 C C . GLN A 1 90 ? -10.966 -1.545 6.927 1.00 96.00 90 GLN A C 1
ATOM 720 O O . GLN A 1 90 ? -12.087 -1.127 6.641 1.00 96.00 90 GLN A O 1
ATOM 725 N N . ILE A 1 91 ? -10.775 -2.656 7.639 1.00 95.69 91 ILE A N 1
ATOM 726 C CA . ILE A 1 91 ? -11.857 -3.479 8.201 1.00 95.69 91 ILE A CA 1
ATOM 727 C C . ILE A 1 91 ? -11.880 -3.467 9.734 1.00 95.69 91 ILE A C 1
ATOM 729 O O . ILE A 1 91 ? -12.890 -3.830 10.327 1.00 95.69 91 ILE A O 1
ATOM 733 N N . ASN A 1 92 ? -10.786 -3.053 10.387 1.00 95.25 92 ASN A N 1
ATOM 734 C CA . ASN A 1 92 ? -10.722 -2.897 11.841 1.00 95.25 92 ASN A CA 1
ATOM 735 C C . ASN A 1 92 ? -9.737 -1.781 12.246 1.00 95.25 92 ASN A C 1
ATOM 737 O O . ASN A 1 92 ? -8.671 -1.700 11.633 1.00 95.25 92 ASN A O 1
ATOM 741 N N . PRO A 1 93 ? -10.018 -0.986 13.296 1.00 92.88 93 PRO A N 1
ATOM 742 C CA . PRO A 1 93 ? -11.327 -0.834 13.942 1.00 92.88 93 PRO A CA 1
ATOM 743 C C . PRO A 1 93 ? -12.393 -0.404 12.927 1.00 92.88 93 PRO A C 1
ATOM 745 O O . PRO A 1 93 ? -12.057 0.176 11.891 1.00 92.88 93 PRO A O 1
ATOM 748 N N . THR A 1 94 ? -13.657 -0.747 13.182 1.00 87.56 94 THR A N 1
ATOM 749 C CA . THR A 1 94 ? -14.762 -0.372 12.291 1.00 87.56 94 THR A CA 1
ATOM 750 C C . THR A 1 94 ? -14.755 1.136 12.090 1.00 87.56 94 THR A C 1
ATOM 752 O O . THR A 1 94 ? -14.715 1.898 13.054 1.00 87.56 94 THR A O 1
ATOM 755 N N . TYR A 1 95 ? -14.756 1.562 10.830 1.00 80.81 95 TYR A N 1
ATOM 756 C CA . TYR A 1 95 ? -14.807 2.972 10.490 1.00 80.81 95 TYR A CA 1
ATOM 757 C C . TYR A 1 95 ? -16.262 3.429 10.431 1.00 80.81 95 TYR A C 1
ATOM 759 O O . TYR A 1 95 ? -17.015 3.009 9.553 1.00 80.81 95 TYR A O 1
ATOM 767 N N . ASP A 1 96 ? -16.645 4.280 11.376 1.00 78.00 96 ASP A N 1
ATOM 768 C CA . ASP A 1 96 ? -17.924 4.975 11.359 1.00 78.00 96 ASP A CA 1
ATOM 769 C C . ASP A 1 96 ? -17.729 6.354 10.715 1.00 78.00 96 ASP A C 1
ATOM 771 O O . ASP A 1 96 ? -17.100 7.243 11.295 1.00 78.00 96 ASP A O 1
ATOM 775 N N . LYS A 1 97 ? -18.265 6.537 9.503 1.00 67.00 97 LYS A N 1
ATOM 776 C CA . LYS A 1 97 ? -18.198 7.810 8.760 1.00 67.00 97 LYS A CA 1
ATOM 777 C C . LYS A 1 97 ? -18.755 8.983 9.559 1.00 67.00 97 LYS A C 1
ATOM 779 O O . LYS A 1 97 ? -18.301 10.108 9.385 1.00 67.00 97 LYS A O 1
ATOM 784 N N . THR A 1 98 ? -19.712 8.721 10.445 1.00 65.44 98 THR A N 1
ATOM 785 C CA . THR A 1 98 ? -20.373 9.735 11.273 1.00 65.44 98 THR A CA 1
ATOM 786 C C . THR A 1 98 ? -19.446 10.318 12.349 1.00 65.44 98 THR A C 1
ATOM 788 O O . THR A 1 98 ? -19.753 11.362 12.916 1.00 65.44 98 THR A O 1
ATOM 791 N N . GLN A 1 99 ? -18.305 9.669 12.615 1.00 55.91 99 GLN A N 1
ATOM 792 C CA . GLN A 1 99 ? -17.29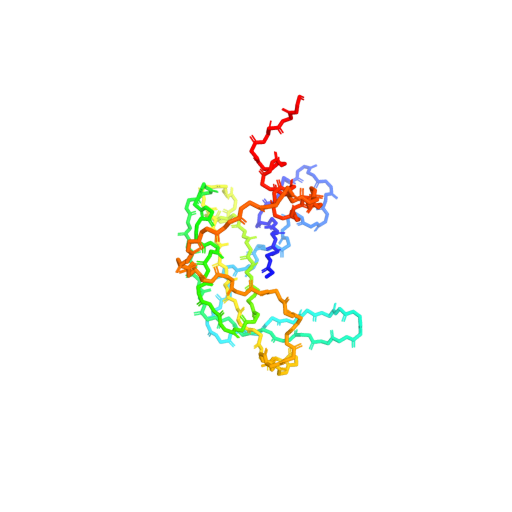3 10.076 13.600 1.00 55.91 99 GLN A CA 1
ATOM 793 C C . GLN A 1 99 ? -15.959 10.477 12.954 1.00 55.91 99 GLN A C 1
ATOM 795 O O . GLN A 1 99 ? -14.986 10.760 13.658 1.00 55.91 99 GLN A O 1
ATOM 800 N N . ALA A 1 100 ? -15.884 10.498 11.620 1.00 60.41 100 ALA A N 1
ATOM 801 C CA . ALA A 1 100 ? -14.724 11.035 10.931 1.00 60.41 100 ALA A CA 1
ATOM 802 C C . ALA A 1 100 ? -14.551 12.513 11.326 1.00 60.41 100 ALA A C 1
ATOM 804 O O . ALA A 1 100 ? -15.546 13.243 11.359 1.00 60.41 100 ALA A O 1
ATOM 805 N N . PRO A 1 101 ? -13.327 12.992 11.625 1.00 47.00 101 PRO A N 1
ATOM 806 C CA . PRO A 1 101 ? -13.107 14.425 11.741 1.00 47.00 101 PRO A CA 1
ATOM 807 C C . PRO A 1 101 ? -13.614 15.062 10.447 1.00 47.00 101 PRO A C 1
ATOM 809 O O . PRO A 1 101 ? -13.188 14.664 9.364 1.00 47.00 101 PRO A O 1
ATOM 812 N N . VAL A 1 102 ? -14.571 15.982 10.585 1.00 46.56 102 VAL A N 1
ATOM 813 C CA . VAL A 1 102 ? -15.211 16.750 9.512 1.00 46.56 102 VAL A CA 1
ATOM 814 C C . VAL A 1 102 ? -14.158 17.500 8.696 1.00 46.56 102 VAL A C 1
ATOM 816 O O . VAL A 1 102 ? -13.917 18.689 8.877 1.00 46.56 102 VAL A O 1
ATOM 819 N N . VAL A 1 103 ? -13.504 16.803 7.775 1.00 48.41 103 VAL A N 1
ATOM 820 C CA . VAL A 1 103 ? -12.885 17.425 6.615 1.00 48.41 103 VAL A CA 1
ATOM 821 C C . VAL A 1 103 ? -14.027 17.557 5.626 1.00 48.41 103 VAL A C 1
ATOM 823 O O . VAL A 1 103 ? -14.396 16.596 4.960 1.00 48.41 103 VAL A O 1
ATOM 826 N N . ALA A 1 104 ? -14.664 18.727 5.659 1.00 44.59 104 ALA A N 1
ATOM 827 C CA . ALA A 1 104 ? -15.820 19.064 4.850 1.00 44.59 104 ALA A CA 1
ATOM 828 C C . ALA A 1 104 ? -15.592 18.678 3.381 1.00 44.59 104 ALA A C 1
ATOM 830 O O . ALA A 1 104 ? -14.708 19.207 2.706 1.00 44.59 104 ALA A O 1
ATOM 831 N N . GLU A 1 105 ? -16.409 17.751 2.892 1.00 43.31 105 GLU A N 1
ATOM 832 C CA . GLU A 1 105 ? -16.593 17.513 1.470 1.00 43.31 105 GLU A CA 1
ATOM 833 C C . GLU A 1 105 ? -17.313 18.731 0.877 1.00 43.31 105 GLU A C 1
ATOM 835 O O . GLU A 1 105 ? -18.541 18.794 0.847 1.00 43.31 105 GLU A O 1
ATOM 840 N N . THR A 1 106 ? -16.571 19.738 0.417 1.00 34.62 106 THR A N 1
ATOM 841 C CA . THR A 1 106 ? -17.182 20.829 -0.352 1.00 34.62 106 THR A CA 1
ATOM 842 C C . THR A 1 106 ? -17.388 20.364 -1.792 1.00 34.62 106 THR A C 1
ATOM 844 O O . THR A 1 106 ? -16.524 20.528 -2.654 1.00 34.62 106 THR A O 1
ATOM 847 N N . LYS A 1 107 ? -18.557 19.776 -2.062 1.00 34.84 107 LYS A N 1
ATOM 848 C CA . LYS A 1 107 ? -19.152 19.753 -3.406 1.00 34.84 107 LYS A CA 1
ATOM 849 C C . LYS A 1 107 ? -19.480 21.207 -3.805 1.00 34.84 107 LYS A C 1
ATOM 851 O O . LYS A 1 107 ? -19.921 21.964 -2.942 1.00 34.84 107 LYS A O 1
ATOM 856 N N . PRO A 1 108 ? -19.266 21.632 -5.064 1.00 41.28 108 PRO A N 1
ATOM 857 C CA . PRO A 1 108 ? -19.531 23.009 -5.461 1.00 41.28 108 PRO A CA 1
ATOM 858 C C . PRO A 1 108 ? -21.041 23.255 -5.480 1.00 41.28 108 PRO A C 1
ATOM 860 O O . PRO A 1 108 ? -21.748 22.720 -6.332 1.00 41.28 108 PRO A O 1
ATOM 863 N N . GLU A 1 109 ? -21.530 24.069 -4.549 1.00 32.72 109 GLU A N 1
ATOM 864 C CA . GLU A 1 109 ? -22.842 24.698 -4.651 1.00 32.72 109 GLU A CA 1
ATOM 865 C C . GLU A 1 109 ? -22.657 26.171 -5.002 1.00 32.72 109 GLU A C 1
ATOM 867 O O . GLU A 1 109 ? -22.026 26.956 -4.296 1.00 32.72 109 GLU A O 1
ATOM 872 N N . THR A 1 110 ? -23.178 26.511 -6.175 1.00 38.88 110 THR A N 1
ATOM 873 C CA . THR A 1 110 ? -23.353 27.864 -6.677 1.00 38.88 110 THR A CA 1
ATOM 874 C C . THR A 1 110 ? -24.348 28.604 -5.792 1.00 38.88 110 THR A C 1
ATOM 876 O O . THR A 1 110 ? -25.515 28.220 -5.733 1.00 38.88 110 THR A O 1
ATOM 879 N N . THR A 1 111 ? -23.939 29.708 -5.167 1.00 29.06 111 THR A N 1
ATOM 880 C CA . THR A 1 111 ? -24.856 30.830 -4.919 1.00 29.06 111 THR A CA 1
ATOM 881 C C . THR A 1 111 ? -24.097 32.143 -4.757 1.00 29.06 111 THR A C 1
ATOM 883 O O . THR A 1 111 ? -22.978 32.196 -4.257 1.00 29.06 111 THR A O 1
ATOM 886 N N . GLU A 1 112 ? -24.717 33.185 -5.290 1.00 38.69 112 GLU A N 1
ATOM 887 C CA . GLU A 1 112 ? -24.165 34.494 -5.597 1.00 38.69 112 GLU A CA 1
ATOM 888 C C . GLU A 1 112 ? -24.018 35.438 -4.386 1.00 38.69 112 GLU A C 1
ATOM 890 O O . GLU A 1 112 ? -24.747 35.337 -3.406 1.00 38.69 112 GLU A O 1
ATOM 895 N N . ASN A 1 113 ? -23.135 36.431 -4.565 1.00 41.31 113 ASN A N 1
ATOM 896 C CA . ASN A 1 113 ? -23.151 37.792 -4.006 1.00 41.31 113 ASN A CA 1
ATOM 897 C C . ASN A 1 113 ? -23.152 37.973 -2.473 1.00 41.31 113 ASN A C 1
ATOM 899 O O . ASN A 1 113 ? -24.177 37.865 -1.810 1.00 41.31 113 ASN A O 1
ATOM 903 N N . THR A 1 114 ? -22.057 38.509 -1.920 1.00 33.88 114 THR A N 1
ATOM 904 C CA . THR A 1 114 ? -21.900 39.945 -1.574 1.00 33.88 114 THR A CA 1
ATOM 905 C C . THR A 1 114 ? -20.634 40.131 -0.725 1.00 33.88 114 THR A C 1
ATOM 907 O O . THR A 1 114 ? -20.328 39.367 0.184 1.00 33.88 114 THR A O 1
ATOM 910 N N . SER A 1 115 ? -19.890 41.174 -1.068 1.00 51.41 115 SER A N 1
ATOM 911 C CA . SER A 1 115 ? -18.673 41.702 -0.454 1.00 51.41 115 SER A CA 1
ATOM 912 C C . SER A 1 115 ? -18.579 41.644 1.079 1.00 51.41 115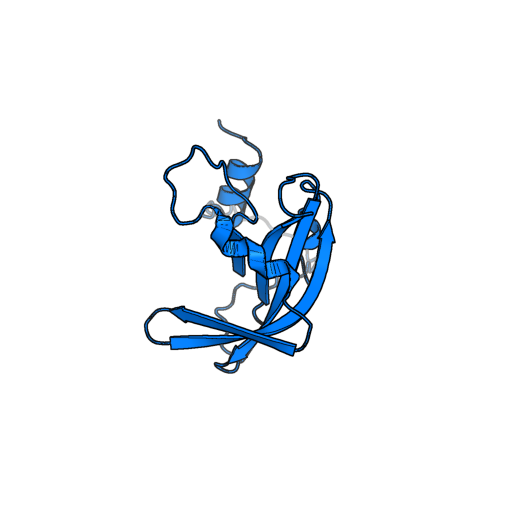 SER A C 1
ATOM 914 O O . SER A 1 115 ? -19.301 42.342 1.785 1.00 51.41 115 SER A O 1
ATOM 916 N N . SER A 1 116 ? -17.550 40.957 1.573 1.00 34.06 116 SER A N 1
ATOM 917 C CA . SER A 1 116 ? -16.737 41.398 2.712 1.00 34.06 116 SER A CA 1
ATOM 918 C C . SER A 1 116 ? -15.353 40.755 2.593 1.00 34.06 116 SER A C 1
ATOM 920 O O . SER A 1 116 ? -15.218 39.597 2.206 1.00 34.06 116 SER A O 1
ATOM 922 N N . VAL A 1 117 ? -14.310 41.552 2.810 1.00 42.78 117 VAL A N 1
ATOM 923 C CA . VAL A 1 117 ? -12.908 41.130 2.721 1.00 42.78 117 VAL A CA 1
ATOM 924 C C . VAL A 1 117 ? -12.671 39.947 3.663 1.00 42.78 117 VAL A C 1
ATOM 926 O O . VAL A 1 117 ? -12.917 40.045 4.863 1.00 42.78 117 VAL A O 1
ATOM 929 N N . LEU A 1 118 ? -12.197 38.833 3.105 1.00 36.91 118 LEU A N 1
ATOM 930 C CA . LEU A 1 118 ? -11.885 37.613 3.845 1.00 36.91 118 LEU A CA 1
ATOM 931 C C . LEU A 1 118 ? -10.603 37.823 4.674 1.00 36.91 118 LEU A C 1
ATOM 933 O O . LEU A 1 118 ? -9.596 38.256 4.104 1.00 36.91 118 LEU A O 1
ATOM 937 N N . PRO A 1 119 ? -10.570 37.490 5.978 1.00 40.50 119 PRO A N 1
ATOM 938 C CA . PRO A 1 119 ? -9.298 37.296 6.659 1.00 40.50 119 PRO A CA 1
ATOM 939 C C . PRO A 1 119 ? -8.564 36.140 5.972 1.00 40.50 119 PRO A C 1
ATOM 941 O O . PRO A 1 119 ? -9.146 35.084 5.720 1.00 40.50 119 PRO A O 1
ATOM 944 N N . ALA A 1 120 ? -7.301 36.375 5.609 1.00 49.09 120 ALA A N 1
ATOM 945 C CA . ALA A 1 120 ? -6.479 35.414 4.887 1.00 49.09 120 ALA A CA 1
ATOM 946 C C . ALA A 1 120 ? -6.427 34.098 5.670 1.00 49.09 120 ALA A C 1
ATOM 948 O O . ALA A 1 120 ? -5.881 34.050 6.773 1.00 49.09 120 ALA A O 1
ATOM 949 N N . ASN A 1 121 ? -7.026 33.045 5.109 1.00 55.50 121 ASN A N 1
ATOM 950 C CA . ASN A 1 121 ? -6.924 31.727 5.705 1.00 55.50 121 ASN A CA 1
ATOM 951 C C . ASN A 1 121 ? -5.457 31.274 5.699 1.00 55.50 121 ASN A C 1
ATOM 953 O O . ASN A 1 121 ? -4.640 31.653 4.852 1.00 55.50 121 ASN A O 1
ATOM 957 N N . GLU A 1 122 ? -5.121 30.465 6.689 1.00 61.25 122 GLU A N 1
ATOM 958 C CA . GLU A 1 122 ? -3.876 29.727 6.706 1.00 61.25 122 GLU A CA 1
ATOM 959 C C . GLU A 1 122 ? -3.898 28.646 5.617 1.00 61.25 122 GLU A C 1
ATOM 961 O O . GLU A 1 122 ? -4.859 27.896 5.456 1.00 61.25 122 GLU A O 1
ATOM 966 N N . ARG A 1 123 ? -2.818 28.600 4.831 1.00 52.62 123 ARG A N 1
ATOM 967 C CA . ARG A 1 123 ? -2.717 27.777 3.620 1.00 52.62 123 ARG A CA 1
ATOM 968 C C . ARG A 1 123 ? -2.920 26.294 3.931 1.00 52.62 123 ARG A C 1
ATOM 970 O O . ARG A 1 123 ? -2.322 25.758 4.870 1.00 52.62 123 ARG A O 1
ATOM 977 N N . SER A 1 124 ? -3.700 25.629 3.081 1.00 65.50 124 SER A N 1
ATOM 978 C CA . SER A 1 124 ? -4.040 24.214 3.212 1.00 65.50 124 SER A CA 1
ATOM 979 C C . SER A 1 124 ? -2.794 23.321 3.253 1.00 65.50 124 SER A C 1
ATOM 981 O O . SER A 1 124 ? -1.788 23.559 2.580 1.00 65.50 124 SER A O 1
ATOM 983 N N . PHE A 1 125 ? -2.862 22.249 4.048 1.00 62.38 125 PHE A N 1
ATOM 984 C CA . PHE A 1 125 ? -1.831 21.209 4.120 1.00 62.38 125 PHE A CA 1
ATOM 985 C C . PHE A 1 125 ? -1.508 20.622 2.737 1.00 62.38 125 PHE A C 1
ATOM 987 O O . PHE A 1 125 ? -0.337 20.410 2.421 1.00 62.38 125 PHE A O 1
ATOM 994 N N . PHE A 1 126 ? -2.524 20.452 1.890 1.00 56.47 126 PHE A N 1
ATOM 995 C CA . PHE A 1 126 ? -2.359 19.936 0.534 1.00 56.47 126 PHE A CA 1
ATOM 996 C C . PHE A 1 126 ? -1.610 20.910 -0.376 1.00 56.47 126 PHE A C 1
ATOM 998 O O . PHE A 1 126 ? -0.740 20.462 -1.112 1.00 56.47 126 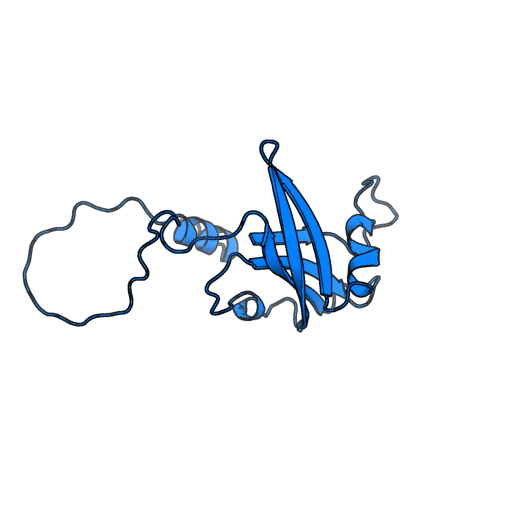PHE A O 1
ATOM 1005 N N . ASP A 1 127 ? -1.826 22.224 -0.251 1.00 58.88 127 ASP A N 1
ATOM 1006 C CA . ASP A 1 127 ? -1.085 23.229 -1.032 1.00 58.88 127 ASP A CA 1
ATOM 1007 C C . ASP A 1 127 ? 0.412 23.228 -0.697 1.00 58.88 127 ASP A C 1
ATOM 1009 O O . ASP A 1 127 ? 1.260 23.451 -1.563 1.00 58.88 127 ASP A O 1
ATOM 1013 N N . ARG A 1 128 ? 0.765 22.939 0.562 1.00 67.88 128 ARG A N 1
ATOM 1014 C CA . ARG A 1 128 ? 2.168 22.809 0.992 1.00 67.88 128 ARG A CA 1
ATOM 1015 C C . ARG A 1 128 ? 2.827 21.557 0.414 1.00 67.88 128 ARG A C 1
ATOM 1017 O O . ARG A 1 128 ? 3.964 21.635 -0.046 1.00 67.88 128 ARG A O 1
ATOM 1024 N N . VAL A 1 129 ? 2.108 20.433 0.395 1.00 64.44 129 VAL A N 1
ATOM 1025 C CA . VAL A 1 129 ? 2.580 19.168 -0.195 1.00 64.44 129 VAL A CA 1
ATOM 1026 C C . VAL A 1 129 ? 2.699 19.281 -1.717 1.00 64.44 129 VAL A C 1
ATOM 1028 O O . VAL A 1 129 ? 3.703 18.859 -2.286 1.00 64.44 129 VAL A O 1
ATOM 1031 N N . TRP A 1 130 ? 1.721 19.905 -2.375 1.00 55.62 130 TRP A N 1
ATOM 1032 C CA . TRP A 1 130 ? 1.698 20.076 -3.826 1.00 55.62 130 TRP A CA 1
ATOM 1033 C C . TRP A 1 130 ? 2.852 20.955 -4.312 1.00 55.62 130 TRP A C 1
ATOM 1035 O O . TRP A 1 130 ? 3.540 20.589 -5.256 1.00 55.62 130 TRP A O 1
ATOM 1045 N N . ARG A 1 131 ? 3.141 22.064 -3.620 1.00 65.38 131 ARG A N 1
ATOM 1046 C CA . ARG A 1 131 ? 4.270 22.948 -3.960 1.00 65.38 131 ARG A CA 1
ATOM 1047 C C . ARG A 1 131 ? 5.641 22.317 -3.732 1.00 65.38 131 ARG A C 1
ATOM 1049 O O . ARG A 1 131 ? 6.566 22.608 -4.484 1.00 65.38 131 ARG A O 1
ATOM 1056 N N . TRP A 1 132 ? 5.776 21.468 -2.713 1.00 67.12 132 TRP A N 1
ATOM 1057 C CA . TRP A 1 132 ? 6.990 20.674 -2.515 1.00 67.12 132 TRP A CA 1
ATOM 1058 C C . TRP A 1 132 ? 7.178 19.658 -3.653 1.00 67.12 132 TRP A C 1
ATOM 1060 O O . TRP A 1 132 ? 8.288 19.511 -4.155 1.00 67.12 132 TRP A O 1
ATOM 1070 N N . LEU A 1 133 ? 6.092 19.027 -4.115 1.00 68.06 133 LEU A N 1
ATOM 1071 C CA . LEU A 1 133 ? 6.121 18.073 -5.230 1.00 68.06 133 LEU A CA 1
ATOM 1072 C C . LEU A 1 133 ? 6.363 18.726 -6.597 1.00 68.06 133 LEU A C 1
ATOM 1074 O O . LEU A 1 133 ? 6.985 18.105 -7.454 1.00 68.06 133 LEU A O 1
ATOM 1078 N N . THR A 1 134 ? 5.895 19.954 -6.819 1.00 72.44 134 THR A N 1
ATOM 1079 C CA . THR A 1 134 ? 6.044 20.649 -8.111 1.00 72.44 134 THR A CA 1
ATOM 1080 C C . THR A 1 134 ? 7.182 21.657 -8.159 1.00 72.44 134 THR A C 1
ATOM 1082 O O . THR A 1 134 ? 7.362 22.329 -9.172 1.00 72.44 134 THR A O 1
ATOM 1085 N N . GLY A 1 135 ? 7.985 21.747 -7.094 1.00 59.06 135 GLY A N 1
ATOM 1086 C CA . GLY A 1 135 ? 9.202 22.560 -7.071 1.00 59.06 135 GLY A CA 1
ATOM 1087 C C . GLY A 1 135 ? 8.964 24.070 -7.161 1.00 59.06 135 GLY A C 1
ATOM 1088 O O . GLY A 1 135 ? 9.887 24.810 -7.487 1.00 59.06 135 GLY A O 1
ATOM 1089 N N . GLN A 1 136 ? 7.754 24.556 -6.870 1.00 60.97 136 GLN A N 1
ATOM 1090 C CA . GLN A 1 136 ? 7.440 25.988 -6.888 1.00 60.97 136 GLN A CA 1
ATOM 1091 C C . GLN A 1 136 ? 7.910 26.666 -5.587 1.00 60.97 136 GLN A C 1
ATOM 1093 O O . GLN A 1 136 ? 7.138 26.855 -4.633 1.00 60.97 136 GLN A O 1
ATOM 1098 N N . SER A 1 137 ? 9.193 27.034 -5.531 1.00 55.84 137 SER A N 1
ATOM 1099 C CA . SER A 1 137 ? 9.699 27.996 -4.545 1.00 55.84 137 SER A CA 1
ATOM 1100 C C . SER A 1 137 ? 9.315 29.426 -4.953 1.00 55.84 137 SER 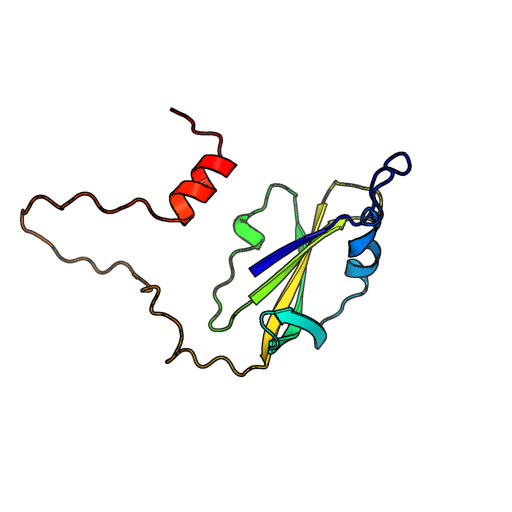A C 1
ATOM 1102 O O . SER A 1 137 ? 9.069 29.691 -6.128 1.00 55.84 137 SER A O 1
ATOM 1104 N N . ASN A 1 138 ? 9.234 30.336 -3.974 1.00 47.16 138 ASN A N 1
ATOM 1105 C CA . ASN A 1 138 ? 9.495 31.747 -4.284 1.00 47.16 138 ASN A CA 1
ATOM 1106 C C . ASN A 1 138 ? 10.971 31.900 -4.661 1.00 47.16 138 ASN A C 1
ATOM 1108 O O . ASN A 1 138 ? 11.774 31.071 -4.163 1.00 47.16 138 ASN A O 1
#

pLDDT: mean 78.24, std 20.31, range [29.06, 98.56]

Sequence (138 aa):
LVISGHSAGDIYSNNQYKFIFSGLERLVDGDLIYINYNSVRYTYKVFKRETVEPTNVAALIYPTDKPLLTLITCTPLGTDRYRLLVTAEQINPTYDKTQAPVVAETKPETTENTSSVLPANERSFFDRVWRWLTGQSN

Radius of gyration: 19.38 Å; chains: 1; bounding box: 51×54×36 Å